Protein AF-A0A442SBU2-F1 (afdb_monomer_lite)

Sequence (83 aa):
MEDIIARIRRTSKLSRLGEILAAEALALNGFSGIRDLNGDIHNHPFADLLAEKSGKRYFIGVKTRNEDRTSCCALASGHADLD

pLDDT: mean 74.08, std 18.96, range [38.41, 95.56]

Radius of gyration: 18.12 Å; chains: 1; bounding box: 34×57×38 Å

Foldseek 3Di:
DVVVVVVVVVQVVQQVVQLVVVLVVCVVVPWPPWDQPCVPPHCPPFAGIWIDDPNDIDGHHTDGDPDPPPDPDDDDDDDPDDD

Secondary structure (DSSP, 8-state):
-HHHHHHHHHHHHHHHHHHHHHHHHHHHTT-EEEEESTTTSS--TT-SEEEEETTEEEEE-------------S---------

Structure (mmCIF, N/CA/C/O backbone):
data_AF-A0A442SBU2-F1
#
_entry.id   AF-A0A442SBU2-F1
#
loop_
_atom_site.group_PDB
_atom_site.id
_atom_site.type_symbol
_atom_site.label_atom_id
_atom_site.label_alt_id
_atom_site.label_comp_id
_atom_site.label_asym_id
_atom_site.label_entity_id
_atom_site.label_seq_id
_atom_site.pdbx_PDB_ins_code
_atom_site.Cartn_x
_atom_site.Cartn_y
_atom_site.Cartn_z
_atom_site.occupancy
_atom_site.B_iso_or_equiv
_atom_site.auth_seq_id
_atom_site.auth_comp_id
_atom_site.auth_asym_id
_atom_site.auth_atom_id
_atom_site.pdbx_PDB_model_num
ATOM 1 N N . MET A 1 1 ? 18.459 -9.700 -25.635 1.00 58.25 1 MET A N 1
ATOM 2 C CA . MET A 1 1 ? 18.036 -10.491 -24.449 1.00 58.25 1 MET A CA 1
ATOM 3 C C . MET A 1 1 ? 18.310 -9.731 -23.153 1.00 58.25 1 MET A C 1
ATOM 5 O O . MET A 1 1 ? 17.451 -9.714 -22.279 1.00 58.25 1 MET A O 1
ATOM 9 N N . GLU A 1 2 ? 19.442 -9.029 -23.062 1.00 67.00 2 GLU A N 1
ATOM 10 C CA . GLU A 1 2 ? 19.801 -8.160 -21.930 1.00 67.00 2 GLU A CA 1
ATOM 11 C C . GLU A 1 2 ? 18.785 -7.029 -21.673 1.00 67.00 2 GLU A C 1
ATOM 13 O O . GLU A 1 2 ? 18.409 -6.798 -20.524 1.00 67.00 2 GLU A O 1
ATOM 18 N N . ASP A 1 3 ? 18.229 -6.411 -22.722 1.00 72.69 3 ASP A N 1
ATOM 19 C CA . ASP A 1 3 ? 17.237 -5.328 -22.589 1.00 72.69 3 ASP A CA 1
ATOM 20 C C . ASP A 1 3 ? 15.921 -5.762 -21.927 1.00 72.69 3 ASP A C 1
ATOM 22 O O . ASP A 1 3 ? 15.315 -5.010 -21.157 1.00 72.69 3 ASP A O 1
ATOM 26 N N . ILE A 1 4 ? 15.483 -6.997 -22.193 1.00 75.88 4 ILE A N 1
ATOM 27 C CA . ILE A 1 4 ? 14.266 -7.575 -21.604 1.00 75.88 4 ILE A CA 1
ATOM 28 C C . ILE A 1 4 ? 14.481 -7.775 -20.101 1.00 75.88 4 ILE A C 1
ATOM 30 O O . ILE A 1 4 ? 13.652 -7.358 -19.291 1.00 75.88 4 ILE A O 1
ATOM 34 N N . ILE A 1 5 ? 15.631 -8.339 -19.721 1.00 74.75 5 ILE A N 1
ATOM 35 C CA . ILE A 1 5 ? 16.005 -8.557 -18.318 1.00 74.75 5 ILE A CA 1
ATOM 36 C C . ILE A 1 5 ? 16.130 -7.215 -17.583 1.00 74.75 5 ILE A C 1
ATOM 38 O O . ILE A 1 5 ? 15.625 -7.068 -16.467 1.00 74.75 5 ILE A O 1
ATOM 42 N N . ALA A 1 6 ? 16.746 -6.209 -18.208 1.00 71.06 6 ALA A N 1
ATOM 43 C CA . ALA A 1 6 ? 16.865 -4.869 -17.640 1.00 71.06 6 ALA A CA 1
ATOM 44 C C . ALA A 1 6 ? 15.497 -4.192 -17.445 1.00 71.06 6 ALA A C 1
ATOM 46 O O . ALA A 1 6 ? 15.280 -3.517 -16.435 1.00 71.06 6 ALA A O 1
ATOM 47 N N . ARG A 1 7 ? 14.552 -4.379 -18.374 1.00 70.62 7 ARG A N 1
ATOM 48 C CA . ARG A 1 7 ? 13.184 -3.858 -18.246 1.00 70.62 7 ARG A CA 1
ATOM 49 C C . ARG A 1 7 ? 12.420 -4.540 -17.112 1.00 70.62 7 ARG A C 1
ATOM 51 O O . ARG A 1 7 ? 11.861 -3.833 -16.279 1.00 70.62 7 ARG A O 1
ATOM 58 N N . ILE A 1 8 ? 12.488 -5.868 -17.010 1.00 72.19 8 ILE A N 1
ATOM 59 C CA . ILE A 1 8 ? 11.881 -6.633 -15.906 1.00 72.19 8 ILE A CA 1
ATOM 60 C C . ILE A 1 8 ? 12.431 -6.162 -14.554 1.00 72.19 8 ILE A C 1
ATOM 62 O O . ILE A 1 8 ? 11.657 -5.880 -13.642 1.00 72.19 8 ILE A O 1
ATOM 66 N N . ARG A 1 9 ? 13.756 -5.994 -14.436 1.00 70.31 9 ARG A N 1
ATOM 67 C CA . ARG A 1 9 ? 14.405 -5.490 -13.211 1.00 70.31 9 ARG A CA 1
ATOM 68 C C . ARG A 1 9 ? 13.968 -4.073 -12.835 1.00 70.31 9 ARG A C 1
ATOM 70 O O . ARG A 1 9 ? 13.897 -3.754 -11.652 1.00 70.31 9 ARG A O 1
ATOM 77 N N . ARG A 1 10 ? 13.715 -3.201 -13.815 1.00 69.38 10 ARG A N 1
ATOM 78 C CA . ARG A 1 10 ? 13.203 -1.844 -13.556 1.00 69.38 10 ARG A CA 1
ATOM 79 C C . ARG A 1 10 ? 11.755 -1.881 -13.085 1.00 69.38 10 ARG A C 1
ATOM 81 O O . ARG A 1 10 ? 11.431 -1.240 -12.090 1.00 69.38 10 ARG A O 1
ATOM 88 N N . THR A 1 11 ? 10.913 -2.664 -13.754 1.00 72.19 11 THR A N 1
ATOM 89 C CA . THR A 1 11 ? 9.507 -2.833 -13.375 1.00 72.19 11 THR A CA 1
ATOM 90 C C . THR A 1 11 ? 9.370 -3.447 -11.980 1.00 72.19 11 THR A C 1
ATOM 92 O O . THR A 1 11 ? 8.567 -2.958 -11.192 1.00 72.19 11 THR A O 1
ATOM 95 N N . SER A 1 12 ? 10.193 -4.439 -11.624 1.00 75.50 12 SER A N 1
ATOM 96 C CA . SER A 1 12 ? 10.144 -5.064 -10.295 1.00 75.50 12 SER A CA 1
ATOM 97 C C . SER A 1 12 ? 10.598 -4.125 -9.175 1.00 75.50 12 SER A C 1
ATOM 99 O O . SER A 1 12 ? 9.957 -4.067 -8.128 1.00 75.50 12 SER A O 1
ATOM 101 N N . LYS A 1 13 ? 11.655 -3.332 -9.398 1.00 82.25 13 LYS A N 1
ATOM 102 C CA . LYS A 1 13 ? 12.083 -2.299 -8.439 1.00 82.25 13 LYS A CA 1
ATOM 103 C C . LYS A 1 13 ? 11.006 -1.238 -8.219 1.00 82.25 13 LYS A C 1
ATOM 105 O O . LYS A 1 13 ? 10.792 -0.824 -7.086 1.00 82.25 13 LYS A O 1
ATOM 110 N N . LEU A 1 14 ? 10.331 -0.817 -9.289 1.00 84.56 14 LEU A N 1
ATOM 111 C CA . LEU A 1 14 ? 9.265 0.179 -9.214 1.00 84.56 14 LEU A CA 1
ATOM 112 C C . LEU A 1 14 ? 8.018 -0.359 -8.496 1.00 84.56 14 LEU A C 1
ATOM 114 O O . LEU A 1 14 ? 7.430 0.360 -7.692 1.00 84.56 14 LEU A O 1
ATOM 118 N N . SER A 1 15 ? 7.636 -1.614 -8.752 1.00 84.06 15 SER A N 1
ATOM 119 C CA . SER A 1 15 ? 6.547 -2.278 -8.017 1.00 84.06 15 SER A CA 1
ATOM 120 C C . SER A 1 15 ? 6.830 -2.265 -6.519 1.00 84.06 15 SER A C 1
ATOM 122 O O . SER A 1 15 ? 6.079 -1.665 -5.755 1.00 84.06 15 SER A O 1
ATOM 124 N N . ARG A 1 16 ? 8.007 -2.779 -6.134 1.00 84.94 16 ARG A N 1
ATOM 125 C CA . ARG A 1 16 ? 8.435 -2.853 -4.735 1.00 84.94 16 ARG A CA 1
ATOM 126 C C . ARG A 1 16 ? 8.479 -1.486 -4.053 1.00 84.94 16 ARG A C 1
ATOM 128 O O . ARG A 1 16 ? 8.105 -1.364 -2.894 1.00 84.94 16 ARG A O 1
ATOM 135 N N . LEU A 1 17 ? 8.937 -0.450 -4.755 1.00 88.44 17 LEU A N 1
ATOM 136 C CA . LEU A 1 17 ? 8.945 0.909 -4.214 1.00 88.44 17 LEU A CA 1
ATOM 137 C C . LEU A 1 17 ? 7.521 1.416 -3.939 1.00 88.44 17 LEU A C 1
ATOM 139 O O . LEU A 1 17 ? 7.282 2.019 -2.897 1.00 88.44 17 LEU A O 1
ATOM 143 N N . GLY A 1 18 ? 6.572 1.145 -4.836 1.00 89.06 18 GLY A N 1
ATOM 144 C CA . GLY A 1 18 ? 5.174 1.516 -4.614 1.00 89.06 18 GLY A CA 1
ATOM 145 C C . GLY A 1 18 ? 4.532 0.770 -3.448 1.00 89.06 18 GLY A C 1
ATOM 146 O O . GLY A 1 18 ? 3.782 1.383 -2.697 1.00 89.06 18 GLY A O 1
ATOM 147 N N . GLU A 1 19 ? 4.856 -0.509 -3.251 1.00 89.69 19 GLU A N 1
ATOM 148 C CA . GLU A 1 19 ? 4.387 -1.294 -2.098 1.00 89.69 19 GLU A CA 1
ATOM 149 C C . GLU A 1 19 ? 4.877 -0.696 -0.768 1.00 89.69 19 GLU A C 1
ATOM 151 O O . GLU A 1 19 ? 4.086 -0.526 0.161 1.00 89.69 19 GLU A O 1
ATOM 156 N N . ILE A 1 20 ? 6.150 -0.281 -0.702 1.00 90.69 20 ILE A N 1
ATOM 157 C CA . ILE A 1 20 ? 6.725 0.391 0.478 1.00 90.69 20 ILE A CA 1
ATOM 158 C C . ILE A 1 20 ? 6.007 1.719 0.755 1.00 90.69 20 ILE A C 1
ATOM 160 O O . ILE A 1 20 ? 5.571 1.961 1.881 1.00 90.69 20 ILE A O 1
ATOM 164 N N . LEU A 1 21 ? 5.843 2.561 -0.269 1.00 92.44 21 LEU A N 1
ATOM 165 C CA . LEU A 1 21 ? 5.163 3.853 -0.130 1.00 92.44 21 LEU A CA 1
ATOM 166 C C . LEU A 1 21 ? 3.688 3.688 0.259 1.00 92.44 21 LEU A C 1
ATOM 168 O O . LEU A 1 21 ? 3.162 4.470 1.048 1.00 92.44 21 LEU A O 1
ATOM 172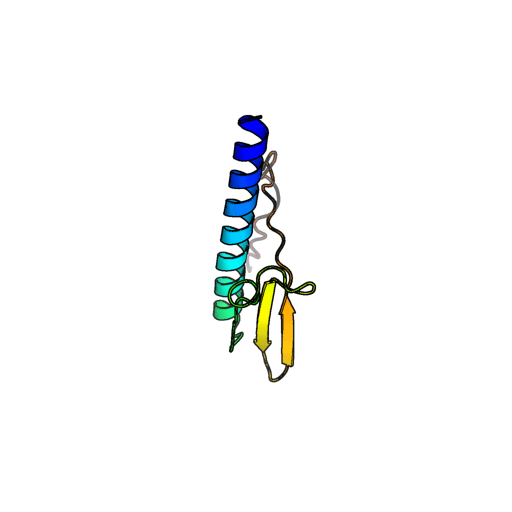 N N . ALA A 1 22 ? 3.016 2.663 -0.266 1.00 92.31 22 ALA A N 1
ATOM 173 C CA . ALA A 1 22 ? 1.640 2.352 0.097 1.00 92.31 22 ALA A CA 1
ATOM 174 C C . ALA A 1 22 ? 1.532 1.940 1.572 1.00 92.31 22 ALA A C 1
ATOM 176 O O . ALA A 1 22 ? 0.642 2.424 2.271 1.00 92.31 22 ALA A O 1
ATOM 177 N N . ALA A 1 23 ? 2.447 1.101 2.065 1.00 91.81 23 ALA A N 1
ATOM 178 C CA . ALA A 1 23 ? 2.487 0.719 3.474 1.00 91.81 23 ALA A CA 1
ATOM 179 C C . ALA A 1 23 ? 2.697 1.937 4.393 1.00 91.81 23 ALA A C 1
ATOM 181 O O . ALA A 1 23 ? 1.983 2.089 5.386 1.00 91.81 23 ALA A O 1
ATOM 182 N N . GLU A 1 24 ? 3.613 2.839 4.036 1.00 93.94 24 GLU A N 1
ATOM 183 C CA . GLU A 1 24 ? 3.843 4.084 4.780 1.00 93.94 24 GLU A CA 1
ATOM 184 C C . GLU A 1 24 ? 2.602 4.990 4.777 1.00 93.94 24 GLU A C 1
ATOM 186 O O . GLU A 1 24 ? 2.166 5.467 5.828 1.00 93.94 24 GLU A O 1
ATOM 191 N N . ALA A 1 25 ? 1.961 5.164 3.618 1.00 94.25 25 ALA A N 1
ATOM 192 C CA . ALA A 1 25 ? 0.738 5.951 3.503 1.00 94.25 25 ALA A CA 1
ATOM 193 C C . ALA A 1 25 ? -0.406 5.376 4.356 1.00 94.25 25 ALA A C 1
ATOM 195 O O . ALA A 1 25 ? -1.148 6.134 4.984 1.00 94.25 25 ALA A O 1
ATOM 196 N N . LEU A 1 26 ? -0.545 4.048 4.420 1.00 93.94 26 LEU A N 1
ATOM 197 C CA . LEU A 1 26 ? -1.525 3.386 5.284 1.00 93.94 26 LEU A CA 1
ATOM 198 C C . LEU A 1 26 ? -1.239 3.672 6.763 1.00 93.94 26 LEU A C 1
ATOM 200 O O . LEU A 1 26 ? -2.161 4.047 7.493 1.00 93.94 26 LEU A O 1
ATOM 204 N N . ALA A 1 27 ? 0.022 3.575 7.192 1.00 93.69 27 ALA A N 1
ATOM 205 C CA . ALA A 1 27 ? 0.415 3.873 8.569 1.00 93.69 27 ALA A CA 1
ATOM 206 C C . ALA A 1 27 ? 0.079 5.325 8.951 1.00 93.69 27 ALA A C 1
ATOM 208 O O . ALA A 1 27 ? -0.561 5.566 9.976 1.00 93.69 27 ALA A O 1
ATOM 209 N N . LEU A 1 28 ? 0.412 6.286 8.082 1.00 95.19 28 LEU A N 1
ATOM 210 C CA . LEU A 1 28 ? 0.094 7.707 8.279 1.00 95.19 28 LEU A CA 1
ATOM 211 C C . LEU A 1 28 ? -1.418 7.979 8.344 1.00 95.19 28 LEU A C 1
ATOM 213 O O . LEU A 1 28 ? -1.853 8.921 9.000 1.00 95.19 28 LEU A O 1
ATOM 217 N N . ASN A 1 29 ? -2.232 7.140 7.700 1.00 94.75 29 ASN A N 1
ATOM 218 C CA . ASN A 1 29 ? -3.691 7.254 7.690 1.00 94.75 29 ASN A CA 1
ATOM 219 C C . ASN A 1 29 ? -4.380 6.431 8.794 1.00 94.75 29 ASN A C 1
ATOM 221 O O . ASN A 1 29 ? -5.595 6.196 8.721 1.00 94.75 29 ASN A O 1
ATOM 225 N N . GLY A 1 30 ? -3.636 5.998 9.816 1.00 93.19 30 GLY A N 1
ATOM 226 C CA . GLY A 1 30 ? -4.183 5.328 10.996 1.00 93.19 30 GLY A CA 1
ATOM 227 C C . GLY A 1 30 ? -4.613 3.884 10.751 1.00 93.19 30 GLY A C 1
ATOM 228 O O . GLY A 1 30 ? -5.482 3.381 11.465 1.00 93.19 30 GLY A O 1
ATOM 229 N N . PHE A 1 31 ? -4.052 3.228 9.734 1.00 95.56 31 PHE A N 1
ATOM 230 C CA . PHE A 1 31 ? -4.129 1.775 9.639 1.00 95.56 31 PHE A CA 1
ATOM 231 C C . PHE A 1 31 ? -3.115 1.136 10.593 1.00 95.56 31 PHE A C 1
ATOM 233 O O . PHE A 1 31 ? -2.017 1.651 10.801 1.00 95.56 31 PHE A O 1
ATOM 240 N N . SER A 1 32 ? -3.477 -0.010 11.155 1.00 92.38 32 SER A N 1
ATOM 241 C CA . SER A 1 32 ? -2.640 -0.820 12.036 1.00 92.38 32 SER A CA 1
ATOM 242 C C . SER A 1 32 ? -2.478 -2.236 11.477 1.00 92.38 32 SER A C 1
ATOM 244 O O . SER A 1 32 ? -3.155 -2.629 10.525 1.00 92.38 32 SER A O 1
ATOM 246 N N . GLY A 1 33 ? -1.531 -3.002 12.029 1.00 88.38 33 GLY A N 1
ATOM 247 C CA . GLY A 1 33 ? -1.315 -4.395 11.622 1.00 88.38 33 GLY A CA 1
ATOM 248 C C . GLY A 1 33 ? -0.917 -4.563 10.151 1.00 88.38 33 GLY A C 1
ATOM 249 O O . GLY A 1 33 ? -1.265 -5.574 9.545 1.00 88.38 33 GLY A O 1
ATOM 250 N N . ILE A 1 34 ? -0.226 -3.570 9.580 1.00 90.00 34 ILE A N 1
ATOM 251 C CA . ILE A 1 34 ? 0.188 -3.567 8.174 1.00 90.00 34 ILE A CA 1
ATOM 252 C C . ILE A 1 34 ? 1.202 -4.692 7.958 1.00 90.00 34 ILE A C 1
ATOM 254 O O . ILE A 1 34 ? 2.262 -4.706 8.586 1.00 90.00 34 ILE A O 1
ATOM 258 N N . ARG A 1 35 ? 0.869 -5.646 7.089 1.00 87.25 35 ARG A N 1
ATOM 259 C CA . ARG A 1 35 ? 1.727 -6.782 6.741 1.00 87.25 35 ARG A CA 1
ATOM 260 C C . ARG A 1 35 ? 1.883 -6.879 5.236 1.00 87.25 35 ARG A C 1
ATOM 262 O O . ARG A 1 35 ? 0.891 -6.883 4.512 1.00 87.25 35 ARG A O 1
ATOM 269 N N . ASP A 1 36 ? 3.131 -7.012 4.809 1.00 83.12 36 ASP A N 1
ATOM 270 C CA . ASP A 1 36 ? 3.476 -7.436 3.459 1.00 83.12 36 ASP A CA 1
ATOM 271 C C . ASP A 1 36 ? 3.161 -8.929 3.314 1.00 83.12 36 ASP A C 1
ATOM 273 O O . ASP A 1 36 ? 3.678 -9.763 4.063 1.00 83.12 36 ASP A O 1
ATOM 277 N N . LEU A 1 37 ? 2.258 -9.252 2.389 1.00 78.12 37 LEU A N 1
ATOM 278 C CA . LEU A 1 37 ? 1.842 -10.623 2.109 1.00 78.12 37 LEU A CA 1
ATOM 279 C C . LEU A 1 37 ? 2.792 -11.320 1.123 1.00 78.12 37 LEU A C 1
ATOM 281 O O . LEU A 1 37 ? 2.816 -12.546 1.090 1.00 78.12 37 LEU A O 1
ATOM 285 N N . ASN A 1 38 ? 3.621 -10.583 0.378 1.00 69.69 38 ASN A N 1
ATOM 286 C CA . ASN A 1 38 ? 4.605 -11.153 -0.550 1.00 69.69 38 ASN A CA 1
ATOM 287 C C . ASN A 1 38 ? 5.897 -11.637 0.149 1.00 69.69 38 ASN A C 1
ATOM 289 O O . ASN A 1 38 ? 6.743 -12.273 -0.494 1.00 69.69 38 ASN A O 1
ATOM 293 N N . GLY A 1 39 ? 6.050 -11.361 1.452 1.00 59.16 39 GLY A N 1
ATOM 294 C CA . GLY A 1 39 ? 7.249 -11.666 2.243 1.00 59.16 39 GLY A CA 1
ATOM 295 C C . GLY A 1 39 ? 7.393 -13.113 2.741 1.00 59.16 39 GLY A C 1
ATOM 296 O O . GLY A 1 39 ? 8.519 -13.597 2.818 1.00 59.16 39 GLY A O 1
ATOM 297 N N . ASP A 1 40 ? 6.292 -13.812 3.047 1.00 54.88 40 ASP A N 1
ATOM 298 C CA . ASP A 1 40 ? 6.314 -15.186 3.601 1.00 54.88 40 ASP A CA 1
ATOM 299 C C . ASP A 1 40 ? 6.137 -16.266 2.517 1.00 54.88 40 ASP A C 1
ATOM 301 O O . ASP A 1 40 ? 6.785 -17.313 2.541 1.00 54.88 40 ASP A O 1
ATOM 305 N N . ILE A 1 41 ? 5.270 -16.011 1.533 1.00 52.84 41 ILE A N 1
ATOM 306 C CA . ILE A 1 41 ? 5.031 -16.873 0.372 1.00 52.84 41 ILE A CA 1
ATOM 307 C C . ILE A 1 41 ? 4.950 -15.941 -0.834 1.00 52.84 41 ILE A C 1
ATOM 309 O O . ILE A 1 41 ? 4.008 -15.161 -0.958 1.00 52.84 41 ILE A O 1
ATOM 313 N N . HIS A 1 42 ? 5.945 -15.992 -1.723 1.00 48.62 42 HIS A N 1
ATOM 314 C CA . HIS A 1 42 ? 5.867 -15.265 -2.988 1.00 48.62 42 HIS A CA 1
ATOM 315 C C . HIS A 1 42 ? 4.587 -15.673 -3.727 1.00 48.62 42 HIS A C 1
ATOM 317 O O . HIS A 1 42 ? 4.357 -16.867 -3.931 1.00 48.62 42 HIS A O 1
ATOM 323 N N . ASN A 1 43 ? 3.819 -14.676 -4.184 1.00 48.91 43 ASN A N 1
ATOM 324 C CA . ASN A 1 43 ? 2.612 -14.835 -4.999 1.00 48.91 43 ASN A CA 1
ATOM 325 C C . ASN A 1 43 ? 1.330 -15.168 -4.206 1.00 48.91 43 ASN A C 1
ATOM 327 O O . ASN A 1 43 ? 0.582 -16.078 -4.579 1.00 48.91 43 ASN A O 1
ATOM 331 N N . HIS A 1 44 ? 1.029 -14.417 -3.138 1.00 54.28 44 HIS A N 1
ATOM 332 C CA . HIS A 1 44 ? -0.338 -14.415 -2.611 1.00 54.28 44 HIS A CA 1
ATOM 333 C C . HIS A 1 44 ? -1.283 -13.895 -3.716 1.00 54.28 44 HIS A C 1
ATOM 335 O O . HIS A 1 44 ? -1.128 -12.758 -4.154 1.00 54.28 44 HIS A O 1
ATOM 341 N N . PRO A 1 45 ? -2.271 -14.679 -4.198 1.00 61.53 45 PRO A N 1
ATOM 342 C CA . PRO A 1 45 ? -2.950 -14.367 -5.464 1.00 61.53 45 PRO A CA 1
ATOM 343 C C . PRO A 1 45 ? -3.821 -13.105 -5.441 1.00 61.53 45 PRO A C 1
ATOM 345 O O . PRO A 1 45 ? -4.344 -12.697 -6.476 1.00 61.53 45 PRO A O 1
ATOM 348 N N . PHE A 1 46 ? -4.060 -12.544 -4.255 1.00 66.81 46 PHE A N 1
ATOM 349 C CA . PHE A 1 46 ? -5.213 -11.686 -4.007 1.00 66.81 46 PHE A CA 1
ATOM 350 C C . PHE A 1 46 ? -4.856 -10.290 -3.479 1.00 66.81 46 PHE A C 1
ATOM 352 O O . PHE A 1 46 ? -5.693 -9.398 -3.599 1.00 66.81 46 PHE A O 1
ATOM 359 N N . ALA A 1 47 ? -3.662 -10.080 -2.906 1.00 78.44 47 ALA A N 1
ATOM 360 C CA . ALA A 1 47 ? -3.229 -8.780 -2.384 1.00 78.44 47 ALA A CA 1
ATOM 361 C C . ALA A 1 47 ? -1.737 -8.741 -2.033 1.00 78.44 47 ALA A C 1
ATOM 363 O O . ALA A 1 47 ? -1.163 -9.763 -1.662 1.00 78.44 47 ALA A O 1
ATOM 364 N N . ASP A 1 48 ? -1.172 -7.534 -2.065 1.00 81.88 48 ASP A N 1
ATOM 365 C CA . ASP A 1 48 ? 0.217 -7.247 -1.694 1.00 81.88 48 ASP A CA 1
ATOM 366 C C . ASP A 1 48 ? 0.329 -6.879 -0.207 1.00 81.88 48 ASP A C 1
ATOM 368 O O . ASP A 1 48 ? 1.261 -7.293 0.477 1.00 81.88 48 ASP A O 1
ATOM 372 N N . LEU A 1 49 ? -0.659 -6.149 0.326 1.00 88.69 49 LEU A N 1
ATOM 373 C CA . LEU A 1 49 ? -0.693 -5.701 1.719 1.00 88.69 49 LEU A CA 1
ATOM 374 C C . LEU A 1 49 ? -1.980 -6.147 2.427 1.00 88.69 49 LEU A C 1
ATOM 376 O O . LEU A 1 49 ? -3.078 -6.111 1.863 1.00 88.69 49 LEU A O 1
ATOM 380 N N . LEU A 1 50 ? -1.848 -6.500 3.703 1.00 90.69 50 LEU A N 1
ATOM 381 C CA . LEU A 1 50 ? -2.949 -6.626 4.658 1.00 90.69 50 LEU A CA 1
ATOM 382 C C . LEU A 1 50 ? -2.876 -5.459 5.640 1.00 90.69 50 LEU A C 1
ATOM 384 O O . LEU A 1 50 ? -1.806 -5.197 6.181 1.00 90.69 50 LEU A O 1
ATOM 388 N N . ALA A 1 51 ? -3.994 -4.789 5.906 1.00 93.75 51 ALA A N 1
ATOM 389 C CA . ALA A 1 51 ? -4.052 -3.723 6.905 1.00 93.75 51 ALA A CA 1
ATOM 390 C C . ALA A 1 51 ? -5.396 -3.709 7.641 1.00 93.75 51 ALA A C 1
ATOM 392 O O . ALA A 1 51 ? -6.415 -4.146 7.102 1.00 93.75 51 ALA A O 1
ATOM 393 N N . GLU A 1 52 ? -5.416 -3.184 8.862 1.00 95.31 52 GLU A N 1
ATOM 394 C CA . GLU A 1 52 ? -6.624 -3.034 9.668 1.00 95.31 52 GLU A CA 1
ATOM 395 C C . GLU A 1 52 ? -6.929 -1.560 9.934 1.00 95.31 52 GLU A C 1
ATOM 397 O O . GLU A 1 52 ? -6.034 -0.767 10.214 1.00 95.31 52 GLU A O 1
ATOM 402 N N . LYS A 1 53 ? -8.207 -1.181 9.868 1.00 94.9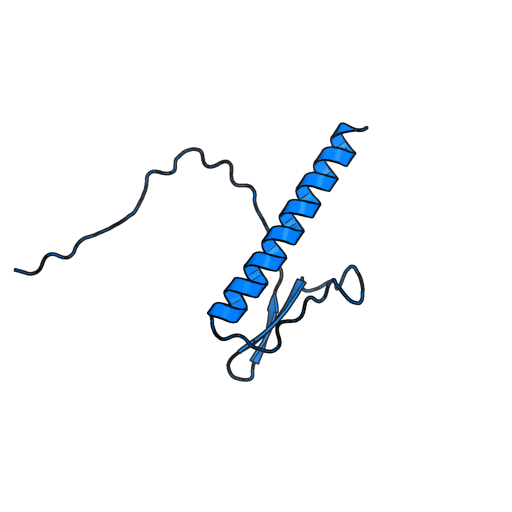4 53 LYS A N 1
ATOM 403 C CA . LYS A 1 53 ? -8.678 0.129 10.323 1.00 94.94 53 LYS A CA 1
ATOM 404 C C . LYS A 1 53 ? -10.085 0.005 10.881 1.00 94.94 53 LYS A C 1
ATOM 406 O O . LYS A 1 53 ? -10.954 -0.600 10.254 1.00 94.94 53 LYS A O 1
ATOM 411 N N . SER A 1 54 ? -10.307 0.569 12.067 1.00 93.12 54 SER A N 1
ATOM 412 C CA . SER A 1 54 ? -11.619 0.569 12.734 1.00 93.12 54 SER A CA 1
ATOM 413 C C . SER A 1 54 ? -12.232 -0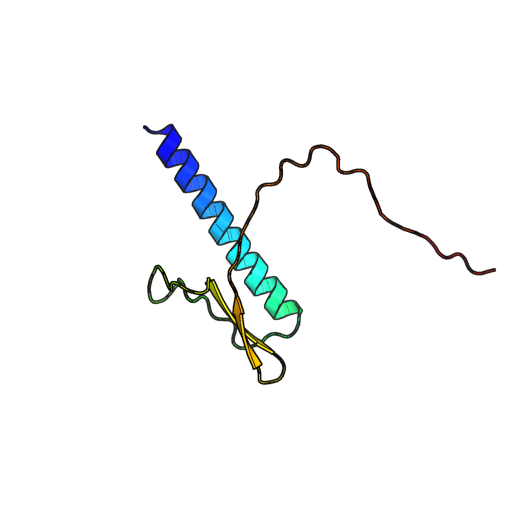.837 12.882 1.00 93.12 54 SER A C 1
ATOM 415 O O . SER A 1 54 ? -13.421 -1.027 12.631 1.00 93.12 54 SER A O 1
ATOM 417 N N . GLY A 1 55 ? -11.413 -1.836 13.236 1.00 92.50 55 GLY A N 1
ATOM 418 C CA . GLY A 1 55 ? -11.847 -3.228 13.417 1.00 92.50 55 GLY A CA 1
ATOM 419 C C . GLY A 1 55 ? -12.159 -3.983 12.119 1.00 92.50 55 GLY A C 1
ATOM 420 O O . GLY A 1 55 ? -12.706 -5.085 12.163 1.00 92.50 55 GLY A O 1
ATOM 421 N N . LYS A 1 56 ? -11.846 -3.406 10.951 1.00 94.19 56 LYS A N 1
ATOM 422 C CA . LYS A 1 56 ? -12.022 -4.040 9.638 1.00 94.19 56 LYS A CA 1
ATOM 423 C C . LYS A 1 56 ? -10.672 -4.309 8.995 1.00 94.19 56 LYS A C 1
ATOM 425 O O . LYS A 1 56 ? -9.810 -3.434 8.970 1.00 94.19 56 LYS A O 1
ATOM 430 N N . ARG A 1 57 ? -10.521 -5.510 8.438 1.00 92.56 57 ARG A N 1
ATOM 431 C CA . ARG A 1 57 ? -9.321 -5.942 7.714 1.00 92.56 57 ARG A CA 1
ATOM 432 C C . ARG A 1 57 ? -9.502 -5.748 6.212 1.00 92.56 57 ARG A C 1
ATOM 434 O O . ARG A 1 57 ? -10.559 -6.071 5.672 1.00 92.56 57 ARG A O 1
ATOM 441 N N . TYR A 1 58 ? -8.457 -5.255 5.562 1.00 90.75 58 TYR A N 1
ATOM 442 C CA . TYR A 1 58 ? -8.416 -4.914 4.146 1.00 90.75 58 TYR A CA 1
ATOM 443 C C . TYR A 1 58 ? -7.289 -5.671 3.453 1.00 90.75 58 TYR A C 1
ATOM 445 O O . TYR A 1 58 ? -6.146 -5.632 3.903 1.00 90.75 58 TYR A O 1
ATOM 453 N N . PHE A 1 59 ? -7.622 -6.310 2.334 1.00 90.62 59 PHE A N 1
ATOM 454 C CA . PHE A 1 59 ? -6.665 -6.843 1.371 1.00 90.62 59 PHE A CA 1
ATOM 455 C C . PHE A 1 59 ? -6.441 -5.790 0.287 1.00 90.62 59 PHE A C 1
ATOM 457 O O . PHE A 1 59 ? -7.401 -5.333 -0.337 1.00 90.62 59 PHE A O 1
ATOM 464 N N . ILE A 1 60 ? -5.194 -5.368 0.100 1.00 89.62 60 ILE A N 1
ATOM 465 C CA . ILE A 1 60 ? -4.842 -4.215 -0.727 1.00 89.62 60 ILE A CA 1
ATOM 466 C C . ILE A 1 60 ? -3.853 -4.667 -1.801 1.00 89.62 60 ILE A C 1
ATOM 468 O O . ILE A 1 60 ? -2.764 -5.142 -1.490 1.00 89.62 60 ILE A O 1
ATOM 472 N N . GLY A 1 61 ? -4.242 -4.513 -3.068 1.00 90.38 61 GLY A N 1
ATOM 473 C CA . GLY A 1 61 ? -3.347 -4.672 -4.214 1.00 90.38 61 GLY A CA 1
ATOM 474 C C . GLY A 1 61 ? -2.751 -3.327 -4.628 1.00 90.38 61 GLY A C 1
ATOM 475 O O . GLY A 1 61 ? -3.489 -2.351 -4.798 1.00 90.38 61 GLY A O 1
ATOM 476 N N . VAL A 1 62 ? -1.437 -3.269 -4.813 1.00 87.75 62 VAL A N 1
ATOM 477 C CA . VAL A 1 62 ? -0.689 -2.061 -5.166 1.00 87.75 62 VAL A CA 1
ATOM 478 C C . VAL A 1 62 ? -0.287 -2.128 -6.637 1.00 87.75 62 VAL A C 1
ATOM 480 O O . VAL A 1 62 ? 0.250 -3.115 -7.126 1.00 87.75 62 VAL A O 1
ATOM 483 N N . LYS A 1 63 ? -0.560 -1.054 -7.383 1.00 86.00 63 LYS A N 1
ATOM 484 C CA . LYS A 1 63 ? -0.155 -0.933 -8.789 1.00 86.00 63 LYS A CA 1
ATOM 485 C C . LYS A 1 63 ? 0.618 0.355 -8.994 1.00 86.00 63 LYS A C 1
ATOM 487 O O . LYS A 1 63 ? 0.030 1.433 -9.020 1.00 86.00 63 LYS A O 1
ATOM 492 N N . THR A 1 64 ? 1.921 0.233 -9.204 1.00 85.94 64 THR A N 1
ATOM 493 C CA . THR A 1 64 ? 2.786 1.382 -9.479 1.00 85.94 64 THR A CA 1
ATOM 494 C C . THR A 1 64 ? 2.835 1.660 -10.974 1.00 85.94 64 THR A C 1
ATOM 496 O O . THR A 1 64 ? 3.152 0.777 -11.774 1.00 85.94 64 THR A O 1
ATOM 499 N N . ARG A 1 65 ? 2.541 2.900 -11.368 1.00 80.38 65 ARG A N 1
ATOM 500 C CA . ARG A 1 65 ? 2.665 3.366 -12.753 1.00 80.38 65 ARG A CA 1
ATOM 501 C C . ARG A 1 65 ? 3.760 4.421 -12.825 1.00 80.38 65 ARG A C 1
ATOM 503 O O . ARG A 1 65 ? 3.743 5.375 -12.058 1.00 80.38 65 ARG A O 1
ATOM 510 N N . ASN A 1 66 ? 4.701 4.247 -13.750 1.00 73.88 66 ASN A N 1
ATOM 511 C CA . ASN A 1 66 ? 5.584 5.332 -14.161 1.00 73.88 66 ASN A CA 1
ATOM 512 C C . ASN A 1 66 ? 4.817 6.158 -15.191 1.00 73.88 66 ASN A C 1
ATOM 514 O O . ASN A 1 66 ? 4.837 5.836 -16.378 1.00 73.88 66 ASN A O 1
ATOM 518 N N . GLU A 1 67 ? 4.050 7.138 -14.726 1.00 66.44 67 GLU A N 1
ATOM 519 C CA . GLU A 1 67 ? 3.464 8.119 -15.632 1.00 66.44 67 GLU A CA 1
ATOM 520 C C . GLU A 1 67 ? 4.580 9.040 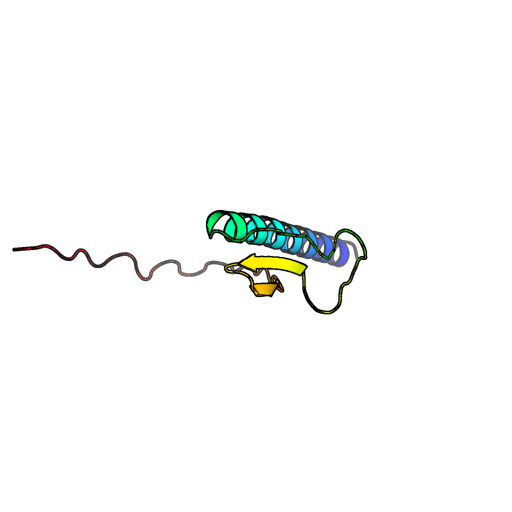-16.121 1.00 66.44 67 GLU A C 1
ATOM 522 O O . GLU A 1 67 ? 5.195 9.762 -15.335 1.00 66.44 67 GLU A O 1
ATOM 527 N N . ASP A 1 68 ? 4.847 9.019 -17.426 1.00 53.69 68 ASP A N 1
ATOM 528 C CA . ASP A 1 68 ? 5.611 10.080 -18.067 1.00 53.69 68 ASP A CA 1
ATOM 529 C C . ASP A 1 68 ? 4.765 11.353 -17.951 1.00 53.69 68 ASP A C 1
ATOM 531 O O . ASP A 1 68 ? 3.818 11.556 -18.712 1.00 53.69 68 ASP A O 1
ATOM 535 N N . ARG A 1 69 ? 5.056 12.196 -16.951 1.00 46.84 69 ARG A N 1
ATOM 536 C CA . ARG A 1 69 ? 4.436 13.519 -16.796 1.00 46.84 69 ARG A CA 1
ATOM 537 C C . ARG A 1 69 ? 4.844 14.409 -17.972 1.00 46.84 69 ARG A C 1
ATOM 539 O O . ARG A 1 69 ? 5.706 15.273 -17.847 1.00 46.84 69 ARG A O 1
ATOM 546 N N . THR A 1 70 ? 4.186 14.236 -19.109 1.00 43.00 70 THR A N 1
ATOM 547 C CA . THR A 1 70 ? 3.971 15.334 -20.046 1.00 43.00 70 THR A CA 1
ATOM 548 C C . THR A 1 70 ? 2.674 16.014 -19.609 1.00 43.00 70 THR A C 1
ATOM 550 O O . THR A 1 70 ? 1.671 15.346 -19.393 1.00 43.00 70 THR A O 1
ATOM 553 N N . SER A 1 71 ? 2.743 17.331 -19.398 1.00 46.53 71 SER A N 1
ATOM 554 C CA . SER A 1 71 ? 1.696 18.242 -18.903 1.00 46.53 71 SER A CA 1
ATOM 555 C C . SER A 1 71 ? 1.273 18.106 -17.430 1.00 46.53 71 SER A C 1
ATOM 557 O O . SER A 1 71 ? 0.134 17.790 -17.103 1.00 46.53 71 SER A O 1
ATOM 559 N N . CYS A 1 72 ? 2.180 18.479 -16.524 1.00 40.91 72 CYS A N 1
ATOM 560 C CA . CYS A 1 72 ? 1.796 19.082 -15.248 1.00 40.91 72 CYS A CA 1
ATOM 561 C C . CYS A 1 72 ? 1.502 20.573 -15.483 1.00 40.91 72 CYS A C 1
ATOM 563 O O . CYS A 1 72 ? 2.409 21.394 -15.400 1.00 40.91 72 CYS A O 1
ATOM 565 N N . CYS A 1 73 ? 0.256 20.917 -15.808 1.00 38.41 73 CYS A N 1
ATOM 566 C CA . CYS A 1 73 ? -0.276 22.264 -15.585 1.00 38.41 73 CYS A CA 1
ATOM 567 C C . CYS A 1 73 ? -1.806 22.198 -15.504 1.00 38.41 73 CYS A C 1
ATOM 569 O O . CYS A 1 73 ? -2.502 22.490 -16.469 1.00 38.41 73 CYS A O 1
ATOM 571 N N . ALA A 1 74 ? -2.333 21.743 -14.370 1.00 46.50 74 ALA A N 1
ATOM 572 C CA . ALA A 1 74 ? -3.718 21.990 -13.994 1.00 46.50 74 ALA A CA 1
ATO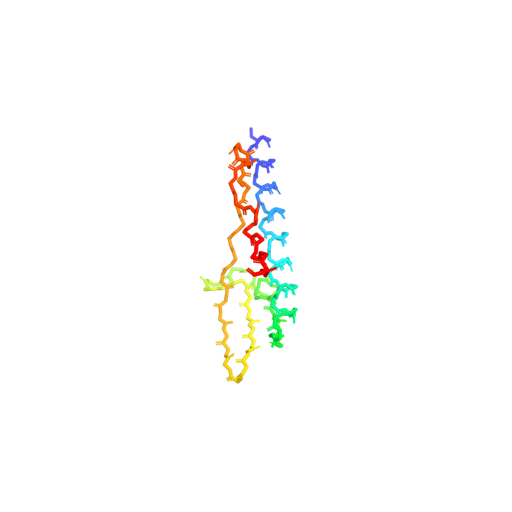M 573 C C . ALA A 1 74 ? -3.889 21.756 -12.486 1.00 46.50 74 ALA A C 1
ATOM 575 O O . ALA A 1 74 ? -3.648 20.654 -12.000 1.00 46.50 74 ALA A O 1
ATOM 576 N N . LEU A 1 75 ? -4.373 22.799 -11.804 1.00 47.12 75 LEU A N 1
ATOM 577 C CA . LEU A 1 75 ? -5.098 22.773 -10.526 1.00 47.12 75 LEU A CA 1
ATOM 578 C C . LEU A 1 75 ? -4.273 22.699 -9.226 1.00 47.12 75 LEU A C 1
ATOM 580 O O . LEU A 1 75 ? -4.285 21.715 -8.496 1.00 47.12 75 LEU A O 1
ATOM 584 N N . ALA A 1 76 ? -3.684 23.838 -8.871 1.00 41.03 76 ALA A N 1
ATOM 585 C CA . ALA A 1 76 ? -3.669 24.375 -7.507 1.00 41.03 76 ALA A CA 1
ATOM 586 C C . ALA A 1 76 ? -3.824 25.899 -7.684 1.00 41.03 76 ALA A C 1
ATOM 588 O O . ALA A 1 76 ? -3.165 26.458 -8.551 1.00 41.03 76 ALA A O 1
ATOM 589 N N . SER A 1 77 ? -4.696 26.659 -7.034 1.00 43.16 77 SER A N 1
ATOM 590 C CA . SER A 1 77 ? -5.508 26.489 -5.833 1.00 43.16 77 SER A CA 1
ATOM 591 C C . SER A 1 77 ? -6.462 27.694 -5.814 1.00 43.16 77 SER A C 1
ATOM 593 O O . SER A 1 77 ? -5.996 28.820 -5.982 1.00 43.16 77 SER A O 1
ATOM 595 N N . GLY A 1 78 ? -7.768 27.486 -5.630 1.00 40.53 78 GLY A N 1
ATOM 596 C CA . GLY A 1 78 ? -8.693 28.584 -5.340 1.00 40.53 78 GLY A CA 1
ATOM 597 C C . GLY A 1 78 ? -8.397 29.138 -3.948 1.00 40.53 78 GLY A C 1
ATOM 598 O O . GLY A 1 78 ? -8.596 28.438 -2.958 1.00 40.53 78 GLY A O 1
ATOM 599 N N . HIS A 1 79 ? -7.877 30.362 -3.892 1.00 38.69 79 HIS A N 1
ATOM 600 C CA . HIS A 1 79 ? -7.826 31.181 -2.688 1.00 38.69 79 HIS A CA 1
ATOM 601 C C . HIS A 1 79 ? -9.227 31.779 -2.518 1.00 38.69 79 HIS A C 1
ATOM 603 O O . HIS A 1 79 ? -9.705 32.494 -3.396 1.00 38.69 79 HIS A O 1
ATOM 609 N N . ALA A 1 80 ? -9.931 31.386 -1.459 1.00 43.41 80 ALA A N 1
ATOM 610 C CA . ALA A 1 80 ? -11.128 32.085 -1.022 1.00 43.41 80 ALA A CA 1
ATOM 611 C C . ALA A 1 80 ? -10.654 33.253 -0.155 1.00 43.41 80 ALA A C 1
ATOM 613 O O . ALA A 1 80 ? -10.333 33.055 1.016 1.00 43.41 80 ALA A O 1
ATOM 614 N N . ASP A 1 81 ? -10.555 34.433 -0.758 1.00 40.19 81 ASP A N 1
ATOM 615 C CA . ASP A 1 81 ? -10.404 35.685 -0.030 1.00 40.19 81 ASP A CA 1
ATOM 616 C C . ASP A 1 81 ? -11.760 36.061 0.583 1.00 40.19 81 ASP A C 1
ATOM 618 O O . ASP A 1 81 ? -12.784 36.126 -0.101 1.00 40.19 81 ASP A O 1
ATOM 622 N N . LEU A 1 82 ? -11.749 36.228 1.904 1.00 47.53 82 LEU A N 1
ATOM 623 C CA . LEU A 1 82 ? -12.768 36.929 2.675 1.00 47.53 82 LEU A CA 1
ATOM 62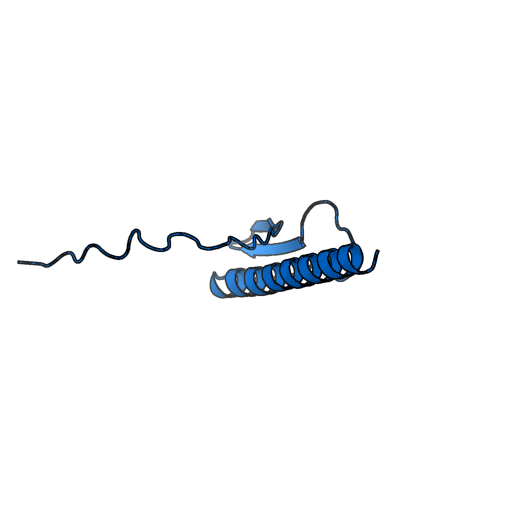4 C C . LEU A 1 82 ? -12.617 38.432 2.417 1.00 47.53 82 LEU A C 1
ATOM 626 O O . LEU A 1 82 ? -11.537 38.956 2.670 1.00 47.53 82 LEU A O 1
ATOM 630 N N . ASP A 1 83 ? -13.695 39.084 1.982 1.00 43.03 83 ASP A N 1
ATOM 631 C CA . ASP A 1 83 ? -14.139 40.420 2.423 1.00 43.03 83 ASP A CA 1
ATOM 632 C C . ASP A 1 83 ? -15.615 40.632 2.035 1.00 43.03 83 ASP A C 1
ATOM 634 O O . ASP A 1 83 ? -15.968 40.424 0.849 1.00 43.03 83 ASP A O 1
#